Protein AF-A0A5C7LVN5-F1 (afdb_monomer_lite)

Radius of gyration: 28.35 Å; chains: 1; bounding box: 61×41×105 Å

Sequence (143 aa):
MSTKNPKQRNTLAQDEFIAEYFANGGRKKAAADKLGIGWTTVKTWFQKDEEFKAKVAEFQDMWAENLRAVAIQRATAKSDVLLMFLLKSLLPETYDDAMRIKKWELERGLGSNADNVPIRAILVRDASPWEAKPEQKEEDAEH

Structure (mmCIF, N/CA/C/O backbone):
data_AF-A0A5C7LVN5-F1
#
_entry.id   AF-A0A5C7LVN5-F1
#
loop_
_atom_site.group_PDB
_atom_site.id
_atom_site.type_symbol
_atom_site.label_atom_id
_atom_site.label_alt_id
_atom_site.label_comp_id
_atom_site.label_asym_id
_atom_site.label_entity_id
_atom_site.label_seq_id
_atom_site.pdbx_PDB_ins_code
_atom_site.Cartn_x
_atom_site.Cartn_y
_atom_site.Cartn_z
_atom_site.occupancy
_atom_site.B_iso_or_equiv
_atom_site.auth_seq_id
_atom_site.auth_comp_id
_atom_site.auth_asym_id
_atom_site.auth_atom_id
_atom_site.pdbx_PDB_model_num
ATOM 1 N N . MET A 1 1 ? -13.501 7.173 44.464 1.00 37.47 1 MET A N 1
ATOM 2 C CA . MET A 1 1 ? -14.003 6.966 43.087 1.00 37.47 1 MET A CA 1
ATOM 3 C C . MET A 1 1 ? -12.913 7.414 42.125 1.00 37.47 1 MET A C 1
ATOM 5 O O . MET A 1 1 ? -12.609 8.596 42.084 1.00 37.47 1 MET A O 1
ATOM 9 N N . SER A 1 2 ? -12.235 6.470 41.466 1.00 42.09 2 SER A N 1
ATOM 10 C CA . SER A 1 2 ? -11.084 6.747 40.593 1.00 42.09 2 SER A CA 1
ATOM 11 C C . SER A 1 2 ? -11.566 7.352 39.270 1.00 42.09 2 SER A C 1
ATOM 13 O O . SER A 1 2 ? -12.249 6.693 38.482 1.00 42.09 2 SER A O 1
ATOM 15 N N . THR A 1 3 ? -11.258 8.628 39.054 1.00 46.56 3 THR A N 1
ATOM 16 C CA . THR A 1 3 ? -11.526 9.358 37.816 1.00 46.56 3 THR A CA 1
ATOM 17 C C . THR A 1 3 ? -10.564 8.863 36.740 1.00 46.56 3 THR A C 1
ATOM 19 O O . THR A 1 3 ? -9.409 9.273 36.662 1.00 46.56 3 THR A O 1
ATOM 22 N N . LYS A 1 4 ? -11.031 7.931 35.903 1.00 43.69 4 LYS A N 1
ATOM 23 C CA . LYS A 1 4 ? -10.282 7.493 34.720 1.00 43.69 4 LYS A CA 1
ATOM 24 C C . LYS A 1 4 ? -10.039 8.709 33.819 1.00 43.69 4 LYS A C 1
ATOM 26 O O . LYS A 1 4 ? -10.989 9.297 33.308 1.00 43.69 4 LYS A O 1
ATOM 31 N N . ASN A 1 5 ? -8.770 9.069 33.645 1.00 43.09 5 ASN A N 1
ATOM 32 C CA . ASN A 1 5 ? -8.303 10.078 32.701 1.00 43.09 5 ASN A CA 1
ATOM 33 C C . ASN A 1 5 ? -8.892 9.781 31.300 1.00 43.09 5 ASN A C 1
ATOM 35 O O . ASN A 1 5 ? -8.689 8.673 30.792 1.00 43.09 5 ASN A O 1
ATOM 39 N N . PRO A 1 6 ? -9.628 10.707 30.653 1.00 47.81 6 PRO A N 1
ATOM 40 C CA . PRO A 1 6 ? -10.317 10.438 29.385 1.00 47.81 6 PRO A CA 1
ATOM 41 C C . PRO A 1 6 ? -9.376 10.131 28.204 1.00 47.81 6 PRO A C 1
ATOM 43 O O . PRO A 1 6 ? -9.853 9.725 27.149 1.00 47.81 6 PRO A O 1
ATOM 46 N N . LYS A 1 7 ? -8.053 10.270 28.376 1.00 52.06 7 LYS A N 1
ATOM 47 C CA . LYS A 1 7 ? -7.038 10.000 27.343 1.00 52.06 7 LYS A CA 1
ATOM 48 C C . LYS A 1 7 ? -6.627 8.530 27.171 1.00 52.06 7 LYS A C 1
ATOM 50 O O . LYS A 1 7 ? -6.043 8.207 26.151 1.00 52.06 7 LYS A O 1
ATOM 55 N N . GLN A 1 8 ? -6.917 7.631 28.115 1.00 49.53 8 GLN A N 1
ATOM 56 C CA . GLN A 1 8 ? -6.352 6.262 28.103 1.00 49.53 8 GLN A CA 1
ATOM 57 C C . GLN A 1 8 ? -7.292 5.160 27.591 1.00 49.53 8 GLN A C 1
ATOM 59 O O . GLN A 1 8 ? -6.915 3.995 27.565 1.00 49.53 8 GLN A O 1
ATOM 64 N N . ARG A 1 9 ? -8.534 5.481 27.208 1.00 49.62 9 ARG A N 1
ATOM 65 C CA . ARG A 1 9 ? -9.554 4.451 26.936 1.00 49.62 9 ARG A CA 1
ATOM 66 C C . ARG A 1 9 ? -9.531 3.832 25.530 1.00 49.62 9 ARG A C 1
ATOM 68 O O . ARG A 1 9 ? -10.281 2.887 25.334 1.00 49.62 9 ARG A O 1
ATOM 75 N N . ASN A 1 10 ? -8.722 4.323 24.585 1.00 58.53 10 ASN A N 1
ATOM 76 C CA . ASN A 1 10 ? -8.826 3.917 23.171 1.00 58.53 10 ASN A CA 1
ATOM 77 C C . ASN A 1 10 ? -7.606 3.216 22.560 1.00 58.53 10 ASN A C 1
ATOM 79 O O . ASN A 1 10 ? -7.730 2.755 21.434 1.00 58.53 10 ASN A O 1
ATOM 83 N N . THR A 1 11 ? -6.484 3.062 23.265 1.00 71.31 11 THR A N 1
ATOM 84 C CA . THR A 1 11 ? -5.278 2.445 22.679 1.00 71.31 11 THR A CA 1
ATOM 85 C C . THR A 1 11 ? -5.498 0.993 22.259 1.00 71.31 11 THR A C 1
ATOM 87 O O . THR A 1 11 ? -5.137 0.621 21.153 1.00 71.31 11 THR A O 1
ATOM 90 N N . LEU A 1 12 ? -6.178 0.188 23.080 1.00 83.06 12 LEU A N 1
ATOM 91 C CA . LEU A 1 12 ? -6.371 -1.238 22.788 1.00 83.06 12 LEU A CA 1
ATOM 92 C C . LEU A 1 12 ? -7.285 -1.466 21.567 1.00 83.06 12 LEU A C 1
ATOM 94 O O . LEU A 1 12 ? -6.945 -2.237 20.680 1.00 83.06 12 LEU A O 1
ATOM 98 N N . ALA A 1 13 ? -8.389 -0.717 21.464 1.00 86.56 13 ALA A N 1
ATOM 99 C CA . ALA A 1 13 ? -9.290 -0.778 20.308 1.00 86.56 13 ALA A CA 1
ATOM 100 C C . ALA A 1 13 ? -8.659 -0.196 19.027 1.00 86.56 13 ALA A C 1
ATOM 102 O O . ALA A 1 13 ? -8.955 -0.645 17.921 1.00 86.56 13 ALA A O 1
ATOM 103 N N . GLN A 1 14 ? -7.793 0.811 19.165 1.00 89.44 14 GLN A N 1
ATOM 104 C CA . GLN A 1 14 ? -7.013 1.372 18.063 1.00 89.44 14 GLN A CA 1
ATOM 105 C C . GLN A 1 14 ? -5.964 0.380 17.548 1.00 89.44 14 GLN A C 1
ATOM 107 O O . GLN A 1 14 ? -5.845 0.202 16.336 1.00 89.44 14 GLN A O 1
ATOM 112 N N . ASP A 1 15 ? -5.238 -0.283 18.447 1.00 89.56 15 ASP A N 1
ATOM 113 C CA . ASP A 1 15 ? -4.237 -1.288 18.090 1.00 89.56 15 ASP A CA 1
ATOM 114 C C . ASP A 1 15 ? -4.912 -2.525 17.451 1.00 89.56 15 ASP A C 1
ATOM 116 O O . ASP A 1 15 ? -4.458 -3.006 16.411 1.00 89.56 15 ASP A O 1
ATOM 120 N N . GLU A 1 16 ? -6.059 -2.978 17.979 1.00 91.62 16 GLU A N 1
ATOM 121 C CA . GLU A 1 16 ? -6.890 -4.023 17.351 1.00 91.62 16 GLU A CA 1
ATOM 122 C C . GLU A 1 16 ? -7.379 -3.610 15.956 1.00 91.62 16 GLU A C 1
ATOM 124 O O . GLU A 1 16 ? -7.318 -4.400 15.010 1.00 91.62 16 GLU A O 1
ATOM 129 N N . PHE A 1 17 ? -7.810 -2.355 15.795 1.00 93.44 17 PHE A N 1
ATOM 130 C CA . PHE A 1 17 ? -8.192 -1.817 14.491 1.00 93.44 17 PHE A CA 1
ATOM 131 C C . PHE A 1 17 ? -7.039 -1.848 13.493 1.00 93.44 17 PHE A C 1
ATOM 133 O O . PHE A 1 17 ? -7.250 -2.217 12.340 1.00 93.44 17 PHE A O 1
ATOM 140 N N . ILE A 1 18 ? -5.829 -1.486 13.912 1.00 91.06 18 ILE A N 1
ATOM 141 C CA . ILE A 1 18 ? -4.644 -1.512 13.052 1.00 91.06 18 ILE A CA 1
ATOM 142 C C . ILE A 1 18 ? -4.312 -2.947 12.623 1.00 91.06 18 ILE A C 1
ATOM 144 O O . ILE A 1 18 ? -4.077 -3.191 11.436 1.00 91.06 18 ILE A O 1
ATOM 148 N N . ALA A 1 19 ? -4.348 -3.904 13.553 1.00 90.75 19 ALA A N 1
ATOM 149 C CA . ALA A 1 19 ? -4.110 -5.313 13.247 1.00 90.75 19 ALA A CA 1
ATOM 150 C C . ALA A 1 19 ? -5.134 -5.854 12.234 1.00 90.75 19 ALA A C 1
ATOM 152 O O . ALA A 1 19 ? -4.780 -6.526 11.263 1.00 90.75 19 ALA A O 1
ATOM 153 N N . GLU A 1 20 ? -6.408 -5.502 12.402 1.00 93.25 20 GLU A N 1
ATOM 154 C CA . GLU A 1 20 ? -7.466 -5.939 11.495 1.00 93.25 20 GLU A CA 1
ATOM 155 C C . GLU A 1 20 ? -7.447 -5.197 10.147 1.00 93.25 20 GLU A C 1
ATOM 157 O O . GLU A 1 20 ? -7.781 -5.751 9.094 1.00 93.25 20 GLU A O 1
ATOM 162 N N . TYR A 1 21 ? -7.018 -3.938 10.153 1.00 91.19 21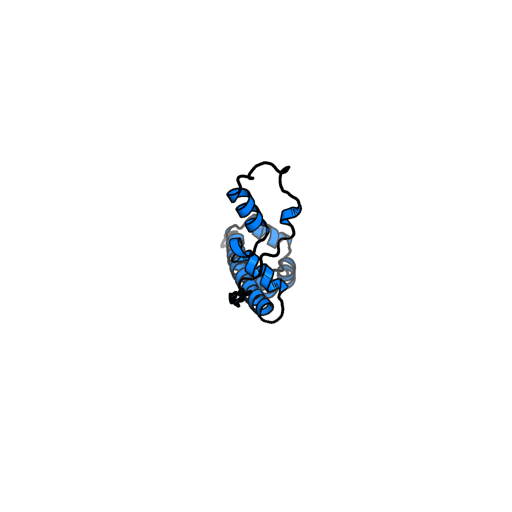 TYR A N 1
ATOM 163 C CA . TYR A 1 21 ? -6.771 -3.152 8.951 1.00 91.19 21 TYR A CA 1
ATOM 164 C C . TYR A 1 21 ? -5.701 -3.800 8.071 1.00 91.19 21 TYR A C 1
ATOM 166 O O . TYR A 1 21 ? -5.884 -3.888 6.851 1.00 91.19 21 TYR A O 1
ATOM 174 N N . PHE A 1 22 ? -4.644 -4.322 8.696 1.00 86.31 22 PHE A N 1
ATOM 175 C CA . PHE A 1 22 ? -3.628 -5.130 8.036 1.00 86.31 22 PHE A CA 1
ATOM 176 C C . PHE A 1 22 ? -4.236 -6.432 7.495 1.00 86.31 22 PHE A C 1
ATOM 178 O O . PHE A 1 22 ? -4.225 -6.670 6.289 1.00 86.31 22 PHE A O 1
ATOM 185 N N . ALA A 1 23 ? -4.867 -7.244 8.345 1.00 88.25 23 ALA A N 1
ATOM 186 C CA . ALA A 1 23 ? -5.421 -8.536 7.929 1.00 88.25 23 ALA A CA 1
ATOM 187 C C . ALA A 1 23 ? -6.358 -8.447 6.699 1.00 88.25 23 ALA A C 1
ATOM 189 O O . ALA A 1 23 ? -6.399 -9.365 5.881 1.00 88.25 23 ALA A O 1
ATOM 190 N N . ASN A 1 24 ? -7.059 -7.320 6.516 1.00 87.25 24 ASN A N 1
ATOM 191 C CA . ASN A 1 24 ? -8.008 -7.110 5.416 1.00 87.25 24 ASN A CA 1
ATOM 192 C C . ASN A 1 24 ? -7.460 -6.423 4.160 1.00 87.25 24 ASN A C 1
ATOM 194 O O . ASN A 1 24 ? -8.244 -6.046 3.275 1.00 87.25 24 ASN A O 1
ATOM 198 N N . GLY A 1 25 ? -6.150 -6.247 4.023 1.00 83.31 25 GLY A N 1
ATOM 199 C CA . GLY A 1 25 ? -5.615 -5.685 2.786 1.00 83.31 25 GLY A CA 1
ATOM 200 C C . GLY A 1 25 ? -5.581 -4.158 2.746 1.00 83.31 25 GLY A C 1
ATOM 201 O O . GLY A 1 25 ? -5.707 -3.589 1.664 1.00 83.31 25 GLY A O 1
ATOM 202 N N . GLY A 1 26 ? -5.549 -3.480 3.896 1.00 84.25 26 GLY A N 1
ATOM 203 C CA . GLY A 1 26 ? -5.630 -2.018 3.942 1.00 84.25 26 GLY A CA 1
ATOM 204 C C . GLY A 1 26 ? -7.043 -1.470 3.691 1.00 84.25 26 GLY A C 1
ATOM 205 O O . GLY A 1 26 ? -7.223 -0.341 3.229 1.00 84.25 26 GLY A O 1
ATOM 206 N N . ARG A 1 27 ? -8.089 -2.247 3.997 1.00 89.12 27 ARG A N 1
ATOM 207 C CA . ARG A 1 27 ? -9.492 -1.825 3.847 1.00 89.12 27 ARG A CA 1
ATOM 208 C C . ARG A 1 27 ? -10.058 -1.317 5.172 1.00 89.12 27 ARG A C 1
ATOM 210 O O . ARG A 1 27 ? -10.629 -2.078 5.947 1.00 89.12 27 ARG A O 1
ATOM 217 N N . LYS A 1 28 ? -9.954 -0.000 5.403 1.00 91.00 28 LYS A N 1
ATOM 218 C CA . LYS A 1 28 ? -10.352 0.663 6.667 1.00 91.00 28 LYS A CA 1
ATOM 219 C C . LYS A 1 28 ? -11.790 0.353 7.097 1.00 91.00 28 LYS A C 1
ATOM 221 O O . LYS A 1 28 ? -12.032 0.075 8.264 1.00 91.00 28 LYS A O 1
ATOM 226 N N . LYS A 1 29 ? -12.739 0.387 6.154 1.00 90.00 29 LYS A N 1
ATOM 227 C CA . LYS A 1 29 ? -14.159 0.129 6.439 1.00 90.00 29 LYS A CA 1
ATOM 228 C C . LYS A 1 29 ? -14.411 -1.329 6.834 1.00 90.00 29 LYS A C 1
ATOM 230 O O . LYS A 1 29 ? -15.078 -1.566 7.826 1.00 90.00 29 LYS A O 1
ATOM 235 N N . ALA A 1 30 ? -13.803 -2.280 6.124 1.00 90.94 30 ALA A N 1
ATOM 236 C CA . ALA A 1 30 ? -13.932 -3.703 6.441 1.00 90.94 30 ALA A CA 1
ATOM 237 C C . ALA A 1 30 ? -13.376 -4.035 7.837 1.00 90.94 30 ALA A C 1
ATOM 239 O O . ALA A 1 30 ? -13.999 -4.782 8.584 1.00 90.94 30 ALA A O 1
ATOM 240 N N . ALA A 1 31 ? -12.246 -3.428 8.212 1.00 92.44 31 ALA A N 1
ATOM 241 C CA . ALA A 1 31 ? -11.674 -3.591 9.546 1.00 92.44 31 ALA A CA 1
ATOM 242 C C . ALA A 1 31 ? -12.560 -2.992 10.650 1.00 92.44 31 ALA A C 1
ATOM 244 O O . ALA A 1 31 ? -12.753 -3.614 11.692 1.00 92.44 31 ALA A O 1
ATOM 245 N N . ALA A 1 32 ? -13.144 -1.814 10.402 1.00 92.81 32 ALA A N 1
ATOM 246 C CA . ALA A 1 32 ? -14.091 -1.188 11.322 1.00 92.81 32 ALA A CA 1
ATOM 247 C C . ALA A 1 32 ? -15.352 -2.051 11.511 1.00 92.81 32 ALA A C 1
ATOM 249 O O . ALA A 1 32 ? -15.757 -2.303 12.644 1.00 92.81 32 ALA A O 1
ATOM 250 N N . ASP A 1 33 ? -15.918 -2.552 10.407 1.00 92.88 33 ASP A N 1
ATOM 251 C CA . ASP A 1 33 ? -17.118 -3.391 10.407 1.00 92.88 33 ASP A CA 1
ATOM 252 C C . ASP A 1 33 ? -16.880 -4.705 11.174 1.00 92.88 33 ASP A C 1
ATOM 254 O O . ASP A 1 33 ? -17.723 -5.114 11.970 1.00 92.88 33 ASP A O 1
ATOM 258 N N . LYS A 1 34 ? -15.710 -5.339 11.006 1.00 92.50 34 LYS A N 1
ATOM 259 C CA . LYS A 1 34 ? -15.374 -6.595 11.699 1.00 92.50 34 LYS A CA 1
ATOM 260 C C . LYS A 1 34 ? -15.232 -6.428 13.215 1.00 92.50 34 LYS A C 1
ATOM 262 O O . LYS A 1 34 ? -15.600 -7.329 13.962 1.00 92.50 34 LYS A O 1
ATOM 267 N N . LEU A 1 35 ? -14.721 -5.284 13.665 1.00 91.38 35 LEU A N 1
ATOM 268 C CA . LEU A 1 35 ? -14.572 -4.967 15.089 1.00 91.38 35 LEU A CA 1
ATOM 269 C C . LEU A 1 35 ? -15.834 -4.340 15.700 1.00 91.38 35 LEU A C 1
ATOM 271 O O . LEU A 1 35 ? -15.853 -4.022 16.886 1.00 91.38 35 LEU A O 1
ATOM 275 N N . GLY A 1 36 ? -16.886 -4.121 14.903 1.00 91.56 36 GLY A N 1
ATOM 276 C CA . GLY A 1 36 ? -18.099 -3.437 15.354 1.00 91.56 36 GLY A CA 1
ATOM 277 C C . GLY A 1 36 ? -17.865 -1.969 15.728 1.00 91.56 36 GLY A C 1
ATOM 278 O O . GLY A 1 36 ? -18.640 -1.388 16.488 1.00 91.56 36 GLY A O 1
ATOM 279 N N . ILE A 1 37 ? -16.795 -1.352 15.216 1.00 91.62 37 ILE A N 1
ATOM 280 C CA . ILE A 1 37 ? -16.454 0.042 15.495 1.00 91.62 37 ILE A CA 1
ATOM 281 C C . ILE A 1 37 ? -17.134 0.921 14.448 1.00 91.62 37 ILE A C 1
ATOM 283 O O . ILE A 1 37 ? -16.906 0.791 13.247 1.00 91.62 37 ILE A O 1
ATOM 287 N N . GLY A 1 38 ? -17.939 1.884 14.900 1.00 91.00 38 GLY A N 1
ATOM 288 C CA . GLY A 1 38 ? -18.547 2.857 13.997 1.00 91.00 38 GLY A CA 1
ATOM 289 C C . GLY A 1 38 ? -17.491 3.660 13.225 1.00 91.00 38 GLY A C 1
ATOM 290 O O . GLY A 1 38 ? -16.544 4.189 13.808 1.00 91.00 38 GLY A O 1
ATOM 291 N N . TRP A 1 39 ? -17.681 3.823 11.912 1.00 91.06 39 TRP A N 1
ATOM 292 C CA . TRP A 1 39 ? -16.741 4.557 11.050 1.00 91.06 39 TRP A CA 1
ATOM 293 C C . TRP A 1 39 ? -16.456 5.989 11.531 1.00 91.06 39 TRP A C 1
ATOM 295 O O . TRP A 1 39 ? -15.333 6.481 11.423 1.00 91.06 39 TRP A O 1
ATOM 305 N N . THR A 1 40 ? -17.451 6.656 12.122 1.00 91.38 40 THR A N 1
ATOM 306 C CA . THR A 1 40 ? -17.303 7.991 12.721 1.00 91.38 40 THR A CA 1
ATOM 307 C C . THR A 1 40 ? -16.267 8.009 13.849 1.00 91.38 40 THR A C 1
ATOM 309 O O . THR A 1 40 ? -15.513 8.975 13.980 1.00 91.38 40 THR A O 1
ATOM 312 N N . THR A 1 41 ? -16.182 6.932 14.633 1.00 90.88 41 THR A N 1
ATOM 313 C CA . THR A 1 41 ? -15.192 6.765 15.704 1.00 90.88 41 THR A CA 1
ATOM 314 C C . THR A 1 41 ? -13.791 6.647 15.118 1.00 90.88 41 THR A C 1
ATOM 316 O O . THR A 1 41 ? -12.906 7.408 15.499 1.00 90.88 41 THR A O 1
ATOM 319 N N . VAL A 1 42 ? -13.613 5.789 14.109 1.00 90.38 42 VAL A N 1
ATOM 320 C CA . VAL A 1 42 ? -12.333 5.633 13.399 1.00 90.38 42 VAL A CA 1
ATOM 321 C C . VAL A 1 42 ? -11.892 6.953 12.764 1.00 90.38 42 VAL A C 1
ATOM 323 O O . VAL A 1 42 ? -10.744 7.368 12.909 1.00 90.38 42 VAL A O 1
ATOM 326 N N . LYS A 1 43 ? -12.811 7.672 12.108 1.00 91.62 43 LYS A N 1
ATOM 327 C CA . LYS A 1 43 ? -12.534 9.001 11.545 1.00 91.62 43 LYS A CA 1
ATOM 328 C C . LYS A 1 43 ? -12.086 9.991 12.622 1.00 91.62 43 LYS A C 1
ATOM 330 O O . LYS A 1 43 ? -11.171 10.773 12.385 1.00 91.62 43 LYS A O 1
ATOM 335 N N . THR A 1 44 ? -12.704 9.939 13.801 1.00 90.69 44 THR A N 1
ATOM 336 C CA . THR A 1 44 ? -12.318 10.773 14.945 1.00 90.69 44 THR A CA 1
ATOM 337 C C . THR A 1 44 ? -10.900 10.452 15.412 1.00 90.69 44 THR A C 1
ATOM 339 O O . THR A 1 44 ? -10.151 11.383 15.692 1.00 90.69 44 THR A O 1
ATOM 342 N N . TRP A 1 45 ? -10.505 9.174 15.444 1.00 90.38 45 TRP A N 1
ATOM 343 C CA . TRP A 1 45 ? -9.125 8.783 15.750 1.00 90.38 45 TRP A CA 1
ATOM 344 C C . TRP A 1 45 ? -8.144 9.374 14.738 1.00 90.38 45 TRP A C 1
ATOM 346 O O . TRP A 1 45 ? -7.237 10.091 15.133 1.00 90.38 45 TRP A O 1
ATOM 356 N N . PHE A 1 46 ? -8.395 9.219 13.435 1.00 89.44 46 PHE A N 1
ATOM 357 C CA . PHE A 1 46 ? -7.538 9.812 12.396 1.00 89.44 46 PHE A CA 1
ATOM 358 C C . PHE A 1 46 ? -7.424 11.345 12.454 1.00 89.44 46 PHE A C 1
ATOM 360 O O . PHE A 1 46 ? -6.452 11.895 11.946 1.00 89.44 46 PHE A O 1
ATOM 367 N N . GLN A 1 47 ? -8.426 12.038 13.003 1.00 89.88 47 GLN A N 1
ATOM 368 C CA . GLN A 1 47 ? -8.452 13.502 13.071 1.00 89.88 47 GLN A CA 1
ATOM 369 C C . GLN A 1 47 ? -7.866 14.075 14.360 1.00 89.88 47 GLN A C 1
ATOM 371 O O . GLN A 1 47 ? -7.359 15.191 14.341 1.00 89.88 47 GLN A O 1
ATOM 376 N N . LYS A 1 48 ? -8.027 13.377 15.487 1.00 88.31 48 LYS A N 1
ATOM 377 C CA . LYS A 1 48 ? -7.702 13.913 16.818 1.00 88.31 48 LYS A CA 1
ATOM 378 C C . LYS A 1 48 ? -6.483 13.261 17.454 1.00 88.31 48 LYS A C 1
ATOM 380 O O . LYS A 1 48 ? -5.963 13.806 18.422 1.00 88.31 48 LYS A O 1
ATOM 385 N N . ASP A 1 49 ? -6.078 12.101 16.956 1.00 88.44 49 ASP A N 1
ATOM 386 C CA . ASP A 1 49 ? -5.022 11.288 17.536 1.00 88.44 49 ASP A CA 1
ATOM 387 C C . ASP A 1 49 ? -3.862 11.162 16.542 1.00 88.44 49 ASP A C 1
ATOM 389 O O . ASP A 1 49 ? -3.872 10.340 15.622 1.00 88.44 49 ASP A O 1
ATOM 393 N N . GLU A 1 50 ? -2.868 12.036 16.710 1.00 88.75 50 GLU A N 1
ATOM 394 C CA . GLU A 1 50 ? -1.666 12.027 15.874 1.00 88.75 50 GLU A CA 1
ATOM 395 C C . GLU A 1 50 ? -0.797 10.786 16.131 1.00 88.75 50 GLU A C 1
ATOM 397 O O . GLU A 1 50 ? -0.126 10.332 15.209 1.00 88.75 50 GLU A O 1
ATOM 402 N N . GLU A 1 51 ? -0.844 10.183 17.326 1.00 87.12 51 GLU A N 1
ATOM 403 C CA . GLU A 1 51 ? -0.096 8.953 17.620 1.00 87.12 51 GLU A CA 1
ATOM 404 C C . GLU A 1 51 ? -0.698 7.768 16.859 1.00 87.12 51 GLU A C 1
ATOM 406 O O . GLU A 1 51 ? 0.011 7.023 16.184 1.00 87.12 51 GLU A O 1
ATOM 411 N N . PHE A 1 52 ? -2.026 7.638 16.882 1.00 87.88 52 PHE A N 1
ATOM 412 C CA . PHE A 1 52 ? -2.733 6.641 16.082 1.00 87.88 52 PHE A CA 1
ATOM 413 C C . PHE A 1 52 ? -2.444 6.799 14.585 1.00 87.88 52 PHE A C 1
ATOM 415 O O . PHE A 1 52 ? -2.205 5.821 13.876 1.00 87.88 52 PHE A O 1
ATOM 422 N N . LYS A 1 53 ? -2.438 8.038 14.091 1.00 90.19 53 LYS A N 1
ATOM 423 C CA . LYS A 1 53 ? -2.127 8.344 12.694 1.00 90.19 53 LYS A CA 1
ATOM 424 C C . LYS A 1 53 ? -0.680 7.997 12.336 1.00 90.19 53 LYS A C 1
ATOM 426 O O . LYS A 1 53 ? -0.467 7.437 11.263 1.00 90.19 53 LYS A O 1
ATOM 431 N N . ALA A 1 54 ? 0.276 8.286 13.219 1.00 89.31 54 ALA A N 1
ATOM 432 C CA . ALA A 1 54 ? 1.679 7.920 13.041 1.00 89.31 54 ALA A CA 1
ATOM 433 C C . ALA A 1 54 ? 1.853 6.398 12.981 1.00 89.31 54 ALA A C 1
ATOM 435 O O . ALA A 1 54 ? 2.416 5.898 12.012 1.00 89.31 54 ALA A O 1
ATOM 436 N N . LYS A 1 55 ? 1.256 5.655 13.925 1.00 88.25 55 LYS A N 1
ATOM 437 C CA . LYS A 1 55 ? 1.245 4.186 13.893 1.00 88.25 55 LYS A CA 1
ATOM 438 C C . LYS A 1 55 ? 0.688 3.670 12.569 1.00 88.25 55 LYS A C 1
ATOM 440 O O . LYS A 1 55 ? 1.330 2.875 11.894 1.00 88.25 55 LYS A O 1
ATOM 445 N N . VAL A 1 56 ? -0.491 4.142 12.150 1.00 89.88 56 VAL A N 1
ATOM 446 C CA . VAL A 1 56 ? -1.090 3.718 10.872 1.00 89.88 56 VAL A CA 1
ATOM 447 C C . VAL A 1 56 ? -0.158 4.003 9.690 1.00 89.88 56 VAL A C 1
ATOM 449 O O . VAL A 1 56 ? -0.093 3.170 8.789 1.00 89.88 56 VAL A O 1
ATOM 452 N N . ALA A 1 57 ? 0.547 5.137 9.680 1.00 90.06 57 ALA A N 1
ATOM 453 C CA . ALA A 1 57 ? 1.498 5.474 8.623 1.00 90.06 57 ALA A CA 1
ATOM 454 C C . ALA A 1 57 ? 2.693 4.506 8.593 1.00 90.06 57 ALA A C 1
ATOM 456 O O . ALA A 1 57 ? 2.966 3.933 7.542 1.00 90.06 57 ALA A O 1
ATOM 457 N N . GLU A 1 58 ? 3.319 4.226 9.740 1.00 88.50 58 GLU A N 1
ATOM 458 C CA . GLU A 1 58 ? 4.395 3.224 9.845 1.00 88.50 58 GLU A CA 1
ATOM 459 C C . GLU A 1 58 ? 3.940 1.855 9.314 1.00 88.50 58 GLU A C 1
ATOM 461 O O . GLU A 1 58 ? 4.634 1.196 8.537 1.00 88.50 58 GLU A O 1
ATOM 466 N N . PHE A 1 59 ? 2.717 1.444 9.661 1.00 85.00 59 PHE A N 1
ATOM 467 C CA . PHE A 1 59 ? 2.148 0.199 9.150 1.00 85.00 59 PHE A CA 1
ATOM 468 C C . PHE A 1 59 ? 1.843 0.243 7.648 1.00 85.00 59 PHE A C 1
ATOM 470 O O . PHE A 1 59 ? 1.943 -0.788 6.979 1.00 85.00 59 PHE A O 1
ATOM 477 N N . GLN A 1 60 ? 1.467 1.398 7.092 1.00 87.69 60 GLN A N 1
ATOM 478 C CA . GLN A 1 60 ? 1.276 1.559 5.648 1.00 87.69 60 GLN A CA 1
ATOM 479 C C . GLN A 1 60 ? 2.591 1.418 4.882 1.00 87.69 60 GLN A C 1
ATOM 481 O O . GLN A 1 60 ? 2.585 0.814 3.810 1.00 87.69 60 GLN A O 1
ATOM 486 N N . ASP A 1 61 ? 3.702 1.894 5.439 1.00 88.81 61 ASP A N 1
ATOM 487 C CA . ASP A 1 61 ? 5.023 1.742 4.828 1.00 88.81 61 ASP A CA 1
ATOM 488 C C . ASP A 1 61 ? 5.451 0.269 4.802 1.00 88.81 61 ASP A C 1
ATOM 490 O O . ASP A 1 61 ? 5.827 -0.259 3.753 1.00 88.81 61 ASP A O 1
ATOM 494 N N . MET A 1 62 ? 5.279 -0.451 5.917 1.00 86.62 62 MET A N 1
ATOM 495 C CA . MET A 1 62 ? 5.510 -1.902 5.960 1.00 86.62 62 MET A CA 1
ATOM 496 C C . MET A 1 62 ? 4.613 -2.660 4.973 1.00 86.62 62 MET A C 1
ATOM 498 O O . MET A 1 62 ? 5.041 -3.611 4.314 1.00 86.62 62 MET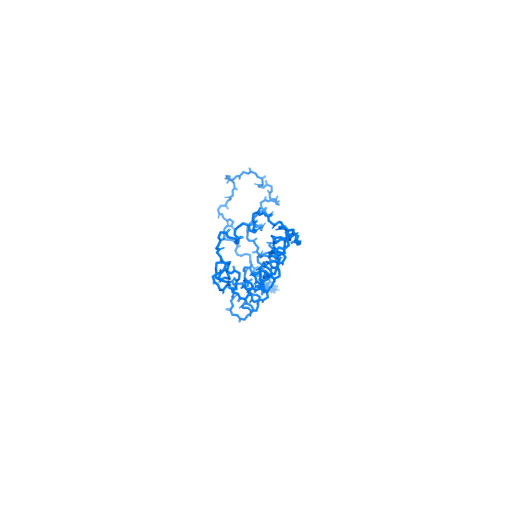 A O 1
ATOM 502 N N . TRP A 1 63 ? 3.350 -2.244 4.855 1.00 86.00 63 TRP A N 1
ATOM 503 C CA . TRP A 1 63 ? 2.413 -2.819 3.897 1.00 86.00 63 TRP A CA 1
ATOM 504 C C . TRP A 1 63 ? 2.864 -2.599 2.452 1.00 86.00 63 TRP A C 1
ATOM 506 O O . TRP A 1 63 ? 2.802 -3.519 1.634 1.00 86.00 63 TRP A O 1
ATOM 516 N N . ALA A 1 64 ? 3.305 -1.383 2.129 1.00 87.44 64 ALA A N 1
ATOM 517 C CA . ALA A 1 64 ? 3.791 -1.033 0.804 1.00 87.44 64 ALA A CA 1
ATOM 518 C C . ALA A 1 64 ? 4.999 -1.894 0.412 1.00 87.44 64 ALA A C 1
ATOM 520 O O . ALA A 1 64 ? 5.048 -2.384 -0.716 1.00 87.44 64 ALA A O 1
ATOM 521 N N . GLU A 1 65 ? 5.909 -2.166 1.349 1.00 88.50 65 GLU A N 1
ATOM 522 C CA . GLU A 1 65 ? 7.055 -3.043 1.100 1.00 88.50 65 GLU A CA 1
ATOM 523 C C . GLU A 1 65 ? 6.628 -4.501 0.850 1.00 88.50 65 GLU A C 1
ATOM 525 O O . GLU A 1 65 ? 7.098 -5.139 -0.094 1.00 88.50 65 GLU A O 1
ATOM 530 N N . ASN A 1 66 ? 5.643 -5.014 1.595 1.00 87.00 66 ASN A N 1
ATOM 531 C CA . ASN A 1 66 ? 5.070 -6.339 1.322 1.00 87.00 66 ASN A CA 1
ATOM 532 C C . ASN A 1 66 ? 4.421 -6.410 -0.069 1.00 87.00 66 ASN A C 1
ATOM 534 O O . ASN A 1 66 ? 4.615 -7.380 -0.808 1.00 87.00 66 ASN A O 1
ATOM 538 N N . LEU A 1 67 ? 3.667 -5.376 -0.457 1.00 87.19 67 LEU A N 1
ATOM 539 C CA . LEU A 1 67 ? 3.092 -5.288 -1.800 1.00 87.19 67 LEU A CA 1
ATOM 540 C C . LEU A 1 67 ? 4.175 -5.232 -2.874 1.00 87.19 67 LEU A C 1
ATOM 542 O O . LEU A 1 67 ? 4.011 -5.849 -3.927 1.00 87.19 67 LEU A O 1
ATOM 546 N N . ARG A 1 68 ? 5.282 -4.534 -2.613 1.00 88.31 68 ARG A N 1
ATOM 547 C CA . ARG A 1 68 ? 6.429 -4.473 -3.516 1.00 88.31 68 ARG A CA 1
ATOM 548 C C . ARG A 1 68 ? 7.044 -5.852 -3.720 1.00 88.31 68 ARG A C 1
ATOM 550 O O . ARG A 1 68 ? 7.252 -6.245 -4.866 1.00 88.31 68 ARG A O 1
ATOM 557 N N . ALA A 1 69 ? 7.260 -6.611 -2.648 1.00 89.69 69 ALA A N 1
ATOM 558 C CA . ALA A 1 69 ? 7.779 -7.974 -2.731 1.00 89.69 69 ALA A CA 1
ATOM 559 C C . ALA A 1 69 ? 6.870 -8.879 -3.584 1.00 89.69 69 ALA A C 1
ATOM 561 O O . ALA A 1 69 ? 7.343 -9.563 -4.494 1.00 89.69 69 ALA A O 1
ATOM 562 N N . VAL A 1 70 ? 5.552 -8.823 -3.362 1.00 89.00 70 VAL A N 1
ATOM 563 C CA . VAL A 1 70 ? 4.567 -9.567 -4.166 1.00 89.00 70 VAL A CA 1
ATOM 564 C C . VAL A 1 70 ? 4.563 -9.098 -5.624 1.00 89.00 70 VAL A C 1
ATOM 566 O O . VAL A 1 70 ? 4.483 -9.919 -6.539 1.00 89.00 70 VAL A O 1
ATOM 569 N N . ALA A 1 71 ? 4.657 -7.791 -5.871 1.00 87.38 71 ALA A N 1
ATOM 570 C CA . ALA A 1 71 ? 4.710 -7.240 -7.220 1.00 87.38 71 ALA A CA 1
ATOM 571 C C . ALA A 1 71 ? 5.953 -7.729 -7.975 1.00 87.38 71 ALA A C 1
ATOM 573 O O . ALA A 1 71 ? 5.818 -8.161 -9.118 1.00 87.38 71 ALA A O 1
ATOM 574 N N . ILE A 1 72 ? 7.124 -7.742 -7.326 1.00 89.00 72 ILE A N 1
ATOM 575 C CA . ILE A 1 72 ? 8.372 -8.273 -7.891 1.00 89.00 72 ILE A CA 1
ATOM 576 C C . ILE A 1 72 ? 8.208 -9.752 -8.241 1.00 89.00 72 ILE A C 1
ATOM 578 O O . ILE A 1 72 ? 8.478 -10.131 -9.376 1.00 89.00 72 ILE A O 1
ATOM 582 N N . GLN A 1 73 ? 7.701 -10.575 -7.317 1.00 91.56 73 GLN A N 1
ATOM 583 C CA . GLN A 1 73 ? 7.475 -12.003 -7.570 1.00 91.56 73 GLN A CA 1
ATOM 584 C C . GLN A 1 73 ? 6.545 -12.248 -8.766 1.00 91.56 73 GLN A C 1
ATOM 586 O O . GLN A 1 73 ? 6.790 -13.128 -9.587 1.00 91.56 73 GLN A O 1
ATOM 591 N N . ARG A 1 74 ? 5.463 -11.471 -8.889 1.00 91.12 74 ARG A N 1
ATOM 592 C CA . ARG A 1 74 ? 4.517 -11.612 -10.007 1.00 91.12 74 ARG A CA 1
ATOM 593 C C . ARG A 1 74 ? 5.104 -11.122 -11.327 1.00 91.12 74 ARG A C 1
ATOM 595 O O . ARG A 1 74 ? 4.847 -11.737 -12.362 1.00 91.12 74 ARG A O 1
ATOM 602 N N . ALA A 1 75 ? 5.862 -10.030 -11.283 1.00 90.94 75 ALA A N 1
ATOM 603 C CA . ALA A 1 75 ? 6.542 -9.466 -12.438 1.00 90.94 75 ALA A CA 1
ATOM 604 C C . ALA A 1 75 ? 7.554 -10.454 -13.021 1.00 90.94 75 ALA A C 1
ATOM 606 O O . ALA A 1 75 ? 7.458 -10.786 -14.198 1.00 90.94 75 ALA A O 1
ATOM 607 N N . THR A 1 76 ? 8.453 -10.988 -12.187 1.00 88.56 76 THR A N 1
ATOM 608 C CA . THR A 1 76 ? 9.483 -11.945 -12.619 1.00 88.56 76 THR A CA 1
ATOM 609 C C . THR A 1 76 ? 8.904 -13.281 -13.061 1.00 88.56 76 THR A C 1
ATOM 611 O O . THR A 1 76 ? 9.488 -13.943 -13.913 1.00 88.56 76 THR A O 1
ATOM 614 N N . ALA A 1 77 ? 7.757 -13.686 -12.510 1.00 90.62 77 ALA A N 1
ATOM 615 C CA . ALA A 1 77 ? 7.135 -14.942 -12.892 1.00 90.62 77 ALA A CA 1
ATOM 616 C C . ALA A 1 77 ? 6.525 -14.890 -14.298 1.00 90.62 77 ALA A C 1
ATOM 618 O O . ALA A 1 77 ? 6.778 -15.795 -15.091 1.00 90.62 77 ALA A O 1
ATOM 619 N N . LYS A 1 78 ? 5.632 -13.924 -14.575 1.00 89.88 78 LYS A N 1
ATOM 620 C CA . LYS A 1 78 ? 4.755 -13.983 -15.767 1.00 89.88 78 LYS A CA 1
ATOM 621 C C . LYS A 1 78 ? 4.235 -12.633 -16.279 1.00 89.88 78 LYS A C 1
ATOM 623 O O . LYS A 1 78 ? 3.301 -12.634 -17.076 1.00 89.88 78 LYS A O 1
ATOM 628 N N . SER A 1 79 ? 4.718 -11.492 -15.784 1.00 91.06 79 SER A N 1
ATOM 629 C CA . SER A 1 79 ? 4.106 -10.199 -16.127 1.00 91.06 79 SER A CA 1
ATOM 630 C C . SER A 1 79 ? 5.131 -9.156 -16.544 1.00 91.06 79 SER A C 1
ATOM 632 O O . SER A 1 79 ? 5.612 -8.372 -15.725 1.00 91.06 79 SER A O 1
ATOM 634 N N . ASP A 1 80 ? 5.373 -9.093 -17.853 1.00 85.44 80 ASP A N 1
ATOM 635 C CA . ASP A 1 80 ? 6.250 -8.102 -18.487 1.00 85.44 80 ASP A CA 1
ATOM 636 C C . ASP A 1 80 ? 5.770 -6.668 -18.236 1.00 85.44 80 ASP A C 1
ATOM 638 O O . ASP A 1 80 ? 6.569 -5.754 -18.046 1.00 85.44 80 ASP A O 1
ATOM 642 N N . VAL A 1 81 ? 4.451 -6.465 -18.158 1.00 90.06 81 VAL A N 1
ATOM 643 C CA . VAL A 1 81 ? 3.857 -5.156 -17.855 1.00 90.06 81 VAL A CA 1
ATOM 644 C C . VAL A 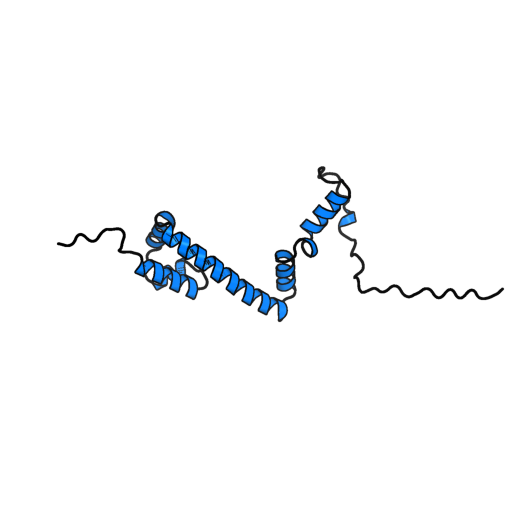1 81 ? 4.210 -4.714 -16.435 1.00 90.06 81 VAL A C 1
ATOM 646 O O . VAL A 1 81 ? 4.655 -3.584 -16.239 1.00 90.06 81 VAL A O 1
ATOM 649 N N . LEU A 1 82 ? 4.051 -5.594 -15.438 1.00 88.81 82 LEU A N 1
ATOM 650 C CA . LEU A 1 82 ? 4.439 -5.275 -14.059 1.00 88.81 82 LEU A CA 1
ATOM 651 C C . LEU A 1 82 ? 5.952 -5.077 -13.940 1.00 88.81 82 LEU A C 1
ATOM 653 O O . LEU A 1 82 ? 6.386 -4.174 -13.228 1.00 88.81 82 LEU A O 1
ATOM 657 N N . LEU A 1 83 ? 6.743 -5.875 -14.659 1.00 88.69 83 LEU A N 1
ATOM 658 C CA . LEU A 1 83 ? 8.194 -5.734 -14.700 1.00 88.69 83 LEU A CA 1
ATOM 659 C C . LEU A 1 83 ? 8.603 -4.366 -15.250 1.00 88.69 83 LEU A C 1
ATOM 661 O O . LEU A 1 83 ? 9.398 -3.671 -14.624 1.00 88.69 83 LEU A O 1
ATOM 665 N N . MET A 1 84 ? 8.003 -3.937 -16.361 1.00 87.81 84 MET A N 1
ATOM 666 C CA . MET A 1 84 ? 8.250 -2.622 -16.946 1.00 87.81 84 MET A CA 1
ATOM 667 C C . MET A 1 84 ? 7.895 -1.490 -15.970 1.00 87.81 84 MET A C 1
ATOM 669 O O . MET A 1 84 ? 8.685 -0.562 -15.806 1.00 87.81 84 MET A O 1
ATOM 673 N N . PHE A 1 85 ? 6.757 -1.569 -15.271 1.00 89.94 85 PHE A N 1
ATOM 674 C CA . PHE A 1 85 ? 6.396 -0.580 -14.245 1.00 89.94 85 PHE A CA 1
ATOM 675 C C . PHE A 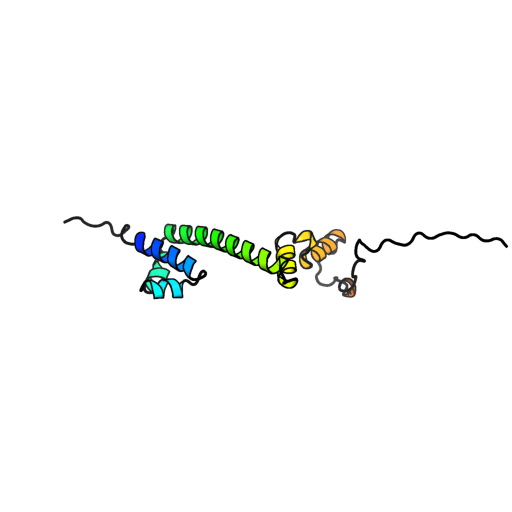1 85 ? 7.391 -0.549 -13.075 1.00 89.94 85 PHE A C 1
ATOM 677 O O . PHE A 1 85 ? 7.765 0.528 -12.603 1.00 89.94 85 PHE A O 1
ATOM 684 N N . LEU A 1 86 ? 7.863 -1.713 -12.621 1.00 89.44 86 LEU A N 1
ATOM 685 C CA . LEU A 1 86 ? 8.868 -1.790 -11.561 1.00 89.44 86 LEU A CA 1
ATOM 686 C C . LEU A 1 86 ? 10.202 -1.183 -12.008 1.00 89.44 86 LEU A C 1
ATOM 688 O O . LEU A 1 86 ? 10.780 -0.396 -11.267 1.00 89.44 86 LEU A O 1
ATOM 692 N N . LEU A 1 87 ? 10.655 -1.464 -13.230 1.00 87.62 87 LEU A N 1
ATOM 693 C CA . LEU A 1 87 ? 11.884 -0.884 -13.779 1.00 87.62 87 LEU A CA 1
ATOM 694 C C . LEU A 1 87 ? 11.791 0.639 -13.913 1.00 87.62 87 LEU A C 1
ATOM 696 O O . LEU A 1 87 ? 12.716 1.339 -13.508 1.00 87.62 87 LEU A O 1
ATOM 700 N N . LYS A 1 88 ? 10.653 1.157 -14.393 1.00 90.94 88 LYS A N 1
ATOM 701 C CA . LYS A 1 88 ? 10.392 2.604 -14.472 1.00 90.94 88 LYS A CA 1
ATOM 702 C C . LYS A 1 88 ? 10.426 3.286 -13.105 1.00 90.94 88 LYS A C 1
ATOM 704 O O . LYS A 1 88 ? 10.939 4.391 -12.995 1.00 90.94 88 LYS A O 1
ATOM 709 N N . SER A 1 89 ? 9.911 2.633 -12.063 1.00 89.00 89 SER A N 1
ATOM 710 C CA . SER A 1 89 ? 9.924 3.203 -10.706 1.00 89.00 89 SER A CA 1
ATOM 711 C C . SER A 1 89 ? 11.288 3.109 -10.011 1.00 89.00 89 SER A C 1
ATOM 713 O O . SER A 1 89 ? 11.626 3.995 -9.231 1.00 89.00 89 SER A O 1
ATOM 715 N N . LEU A 1 90 ? 12.074 2.061 -10.281 1.00 86.88 90 LEU A N 1
ATOM 716 C CA . LEU A 1 90 ? 13.389 1.839 -9.665 1.00 86.88 90 LEU A CA 1
ATOM 717 C C . LEU A 1 90 ? 14.522 2.608 -10.350 1.00 86.88 90 LEU A C 1
ATOM 719 O O . LEU A 1 90 ? 15.425 3.097 -9.679 1.00 86.88 90 LEU A O 1
ATOM 723 N N . LEU A 1 91 ? 14.494 2.679 -11.679 1.00 86.88 91 LEU A N 1
ATOM 724 C CA . LEU A 1 91 ? 15.550 3.261 -12.507 1.00 86.88 91 LEU A CA 1
ATOM 725 C C . LEU A 1 91 ? 14.925 4.190 -13.563 1.00 86.88 91 LEU A C 1
ATOM 727 O O . LEU A 1 91 ? 15.016 3.924 -14.768 1.00 86.88 91 LEU A O 1
ATOM 731 N N . PRO A 1 92 ? 14.275 5.289 -13.133 1.00 88.00 92 PRO A N 1
ATOM 732 C CA . PRO A 1 92 ? 13.552 6.175 -14.041 1.00 88.00 92 PRO A CA 1
ATOM 733 C C . PRO A 1 92 ? 14.469 6.803 -15.096 1.00 88.00 92 PRO A C 1
ATOM 735 O O . PRO A 1 92 ? 14.073 6.943 -16.244 1.00 88.00 92 PRO A O 1
ATOM 738 N N . GLU A 1 93 ? 15.727 7.102 -14.770 1.00 81.06 93 GLU A N 1
ATOM 739 C CA . GLU A 1 93 ? 16.675 7.675 -15.739 1.00 81.06 93 GLU A CA 1
ATOM 740 C C . GLU A 1 93 ? 16.914 6.784 -16.969 1.00 81.06 93 GLU A C 1
ATOM 742 O O . GLU A 1 93 ? 17.220 7.285 -18.051 1.00 81.06 93 GLU A O 1
ATOM 747 N N . THR A 1 94 ? 16.782 5.466 -16.806 1.00 79.00 94 THR A N 1
ATOM 748 C CA . THR A 1 94 ? 17.033 4.478 -17.861 1.00 79.00 94 THR A CA 1
ATOM 749 C C . THR A 1 94 ? 15.748 4.008 -18.530 1.00 79.00 94 THR A C 1
ATOM 751 O O . THR A 1 94 ? 15.732 3.820 -19.744 1.00 79.00 94 THR A O 1
ATOM 754 N N . TYR A 1 95 ? 14.680 3.801 -17.759 1.00 83.69 95 TYR A N 1
ATOM 755 C CA . TYR A 1 95 ? 13.469 3.147 -18.259 1.00 83.69 95 TYR A CA 1
ATOM 756 C C . TYR A 1 95 ? 12.264 4.079 -18.372 1.00 83.69 95 TYR A C 1
ATOM 758 O O . TYR A 1 95 ? 11.313 3.722 -19.065 1.00 83.69 95 TYR A O 1
ATOM 766 N N . ASP A 1 96 ? 12.264 5.244 -17.714 1.00 88.69 96 ASP A N 1
ATOM 767 C CA . ASP A 1 96 ? 11.176 6.211 -17.855 1.00 88.69 96 ASP A CA 1
ATOM 768 C C . ASP A 1 96 ? 11.384 7.083 -19.099 1.00 88.69 96 ASP A C 1
ATOM 770 O O . ASP A 1 96 ? 12.336 7.860 -19.221 1.00 88.69 96 ASP A O 1
ATOM 774 N N . ASP A 1 97 ? 10.453 6.948 -20.037 1.00 85.19 97 ASP A N 1
ATOM 775 C CA . ASP A 1 97 ? 10.473 7.638 -21.320 1.00 85.19 97 ASP A CA 1
ATOM 776 C C . ASP A 1 97 ? 10.409 9.159 -21.133 1.00 85.19 97 ASP A C 1
ATOM 778 O O . ASP A 1 97 ? 11.114 9.894 -21.822 1.00 85.19 97 ASP A O 1
ATOM 782 N N . ALA A 1 98 ? 9.637 9.641 -20.153 1.00 85.75 98 ALA A N 1
ATOM 783 C CA . ALA A 1 98 ? 9.507 11.072 -19.889 1.00 85.75 98 ALA A CA 1
ATOM 784 C C . ALA A 1 98 ? 10.833 11.689 -19.415 1.00 85.75 98 ALA A C 1
ATOM 786 O O . ALA A 1 98 ? 11.224 12.767 -19.870 1.00 85.75 98 ALA A O 1
ATO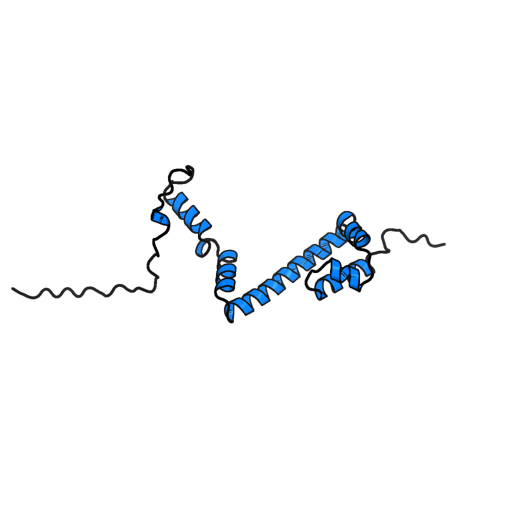M 787 N N . MET A 1 99 ? 11.559 10.988 -18.539 1.00 83.56 99 MET A N 1
ATOM 788 C CA . MET A 1 99 ? 12.867 11.429 -18.046 1.00 83.56 99 MET A CA 1
ATOM 789 C C . MET A 1 99 ? 13.925 11.416 -19.148 1.00 83.56 99 MET A C 1
ATOM 791 O O . MET A 1 99 ? 14.722 12.351 -19.246 1.00 83.56 99 MET A O 1
ATOM 795 N N . ARG A 1 100 ? 13.908 10.400 -20.016 1.00 81.12 100 ARG A N 1
ATOM 796 C CA . ARG A 1 100 ? 14.813 10.320 -21.170 1.00 81.12 100 ARG A CA 1
ATOM 797 C C . ARG A 1 100 ? 14.573 11.441 -22.174 1.00 81.12 100 ARG A C 1
ATOM 799 O O . ARG A 1 100 ? 15.538 12.057 -22.620 1.00 81.12 100 ARG A O 1
ATOM 806 N N . ILE A 1 101 ? 13.311 11.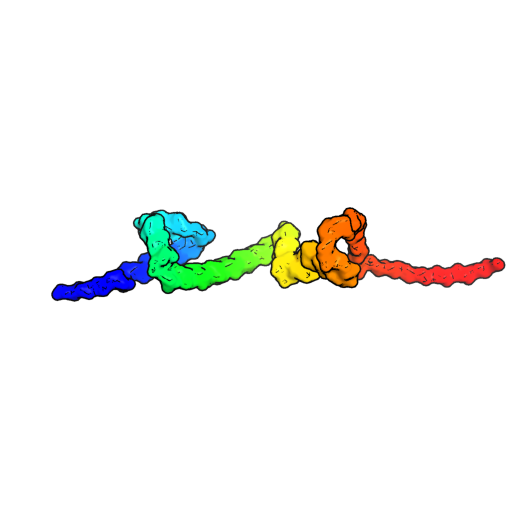738 -22.486 1.00 83.06 101 ILE A N 1
ATOM 807 C CA . ILE A 1 101 ? 12.940 12.855 -23.366 1.00 83.06 101 ILE A CA 1
ATOM 808 C C . ILE A 1 101 ? 13.434 14.171 -22.764 1.00 83.06 101 ILE A C 1
ATOM 810 O O . ILE A 1 101 ? 14.147 14.916 -23.428 1.00 83.06 101 ILE A O 1
ATOM 814 N N . LYS A 1 102 ? 13.159 14.413 -21.479 1.00 83.56 102 LYS A N 1
ATOM 815 C CA . LYS A 1 102 ? 13.600 15.631 -20.791 1.00 83.56 102 LYS A CA 1
ATOM 816 C C . LYS A 1 102 ? 15.124 15.786 -20.786 1.00 83.56 102 LYS A C 1
ATOM 818 O O . LYS A 1 102 ? 15.635 16.887 -20.980 1.00 83.56 102 LYS A O 1
ATOM 823 N N . LYS A 1 103 ? 15.863 14.692 -20.570 1.00 81.38 103 LYS A N 1
ATOM 824 C CA . LYS A 1 103 ? 17.332 14.687 -20.638 1.00 81.38 103 LYS A CA 1
ATOM 825 C C . LYS A 1 103 ? 17.823 15.042 -22.042 1.00 81.38 103 LYS A C 1
ATOM 827 O O . LYS A 1 103 ? 18.683 15.906 -22.181 1.00 81.38 103 LYS A O 1
ATOM 832 N N . TRP A 1 104 ? 17.234 14.438 -23.070 1.00 81.31 104 TRP A N 1
ATOM 833 C CA . TRP A 1 104 ? 17.552 14.728 -24.468 1.00 81.31 104 TRP A CA 1
ATOM 834 C C . TRP A 1 104 ? 17.254 16.187 -24.855 1.00 81.31 104 TRP A C 1
ATOM 836 O O . TRP A 1 104 ? 18.055 16.824 -25.540 1.00 81.31 104 TRP A O 1
ATOM 846 N N . GLU A 1 105 ? 16.134 16.745 -24.387 1.00 81.88 105 GLU A N 1
ATOM 847 C CA . GLU A 1 105 ? 15.775 18.155 -24.594 1.00 81.88 105 GLU A CA 1
ATOM 848 C C . GLU A 1 105 ? 16.786 19.097 -23.929 1.00 81.88 105 GLU A C 1
ATOM 850 O O . GLU A 1 105 ? 17.194 20.097 -24.525 1.00 81.88 105 GLU A O 1
ATOM 855 N N . LEU A 1 106 ? 17.223 18.763 -22.711 1.00 81.19 106 LEU A N 1
ATOM 856 C CA . LEU A 1 106 ? 18.213 19.536 -21.967 1.00 81.19 106 LEU A CA 1
ATOM 857 C C . LEU A 1 106 ? 19.585 19.521 -22.656 1.00 81.19 106 LEU A C 1
ATOM 859 O O . LEU A 1 106 ? 20.181 20.578 -22.845 1.00 81.19 106 LEU A O 1
ATOM 863 N N . GLU A 1 107 ? 20.065 18.347 -23.077 1.00 80.31 107 GLU A N 1
ATOM 864 C CA . GLU A 1 107 ? 21.359 18.177 -23.759 1.00 80.31 107 GLU A CA 1
ATOM 865 C C . GLU A 1 107 ? 21.434 18.934 -25.093 1.00 80.31 107 GLU A C 1
ATOM 867 O O . GLU A 1 107 ? 22.510 19.351 -25.518 1.00 80.31 107 GLU A O 1
ATOM 872 N N . ARG A 1 108 ? 20.289 19.151 -25.746 1.00 79.69 108 ARG A N 1
ATOM 873 C CA . ARG A 1 108 ? 20.187 19.889 -27.013 1.00 79.69 108 ARG A CA 1
ATOM 874 C C . ARG A 1 108 ? 19.834 21.367 -26.849 1.00 79.69 108 ARG A C 1
ATOM 876 O O . ARG A 1 108 ? 19.645 22.049 -27.853 1.00 79.69 108 ARG A O 1
ATOM 883 N N . GLY A 1 109 ? 19.728 21.864 -25.615 1.00 70.44 109 GLY A N 1
ATOM 884 C CA . GLY A 1 109 ? 19.373 23.260 -25.346 1.00 70.44 109 GLY A CA 1
ATOM 885 C C . GLY A 1 109 ? 17.943 23.633 -25.760 1.00 70.44 109 GLY A C 1
ATOM 886 O O . GLY A 1 109 ? 17.652 24.809 -25.951 1.00 70.44 109 GLY A O 1
ATOM 887 N N . LEU A 1 110 ? 17.045 22.649 -25.898 1.00 65.62 110 LEU A N 1
ATOM 888 C CA . LEU A 1 110 ? 15.623 22.838 -26.227 1.00 65.62 110 LEU A CA 1
ATOM 889 C C . LEU A 1 110 ? 14.766 23.171 -24.992 1.00 65.62 110 LEU A C 1
ATOM 891 O O . LEU A 1 110 ? 13.558 23.384 -25.104 1.00 65.62 110 LEU A O 1
ATOM 895 N N . GLY A 1 111 ? 15.379 23.231 -23.810 1.00 54.19 111 GLY A N 1
ATOM 896 C CA . GLY A 1 111 ? 14.705 23.521 -22.551 1.00 54.19 111 GLY A CA 1
ATOM 897 C C . GLY A 1 111 ? 14.240 24.974 -22.435 1.00 54.19 111 GLY A C 1
ATOM 898 O O . GLY A 1 111 ? 14.903 25.744 -21.757 1.00 54.19 111 GLY A O 1
ATOM 899 N N . SER A 1 112 ? 13.117 25.325 -23.077 1.00 53.56 112 SER A N 1
ATOM 900 C CA . SER A 1 112 ? 12.033 26.174 -22.525 1.00 53.56 112 SER A CA 1
ATOM 901 C C . SER A 1 112 ? 10.974 26.622 -23.554 1.00 53.56 112 SER A C 1
ATOM 903 O O . SER A 1 112 ? 10.255 27.574 -23.265 1.00 53.56 112 SER A O 1
ATOM 905 N N . ASN A 1 113 ? 10.841 26.015 -24.740 1.00 49.38 113 ASN A N 1
ATOM 906 C CA . ASN A 1 113 ? 9.756 26.372 -25.669 1.00 49.38 113 ASN A CA 1
ATOM 907 C C . ASN A 1 113 ? 8.989 25.122 -26.109 1.00 49.38 113 ASN A C 1
ATOM 909 O O . ASN A 1 113 ? 9.495 24.315 -26.886 1.00 49.38 113 ASN A O 1
ATOM 913 N N . ALA A 1 114 ? 7.749 24.993 -25.625 1.00 54.53 114 ALA A N 1
ATOM 914 C CA . ALA A 1 114 ? 6.815 23.913 -25.958 1.00 54.53 114 ALA A CA 1
ATOM 915 C C . ALA A 1 114 ? 6.504 23.798 -27.468 1.00 54.53 114 ALA A C 1
ATOM 917 O O . ALA A 1 114 ? 5.979 22.780 -27.910 1.00 54.53 114 ALA A O 1
ATOM 918 N N . ASP A 1 115 ? 6.879 24.805 -28.260 1.00 53.91 115 ASP A N 1
ATOM 919 C CA . ASP A 1 115 ? 6.578 24.899 -29.691 1.00 53.91 115 ASP A CA 1
ATOM 920 C C . ASP A 1 115 ? 7.642 24.262 -30.606 1.00 53.91 115 ASP A C 1
ATOM 922 O O . ASP A 1 115 ? 7.451 24.205 -31.818 1.00 53.91 115 ASP A O 1
ATOM 926 N N . ASN A 1 116 ? 8.758 23.766 -30.055 1.00 52.38 116 ASN A N 1
ATOM 927 C CA . ASN A 1 116 ? 9.914 23.315 -30.843 1.00 52.38 116 ASN A CA 1
ATOM 928 C C . ASN A 1 116 ? 10.273 21.830 -30.688 1.00 52.38 116 ASN A C 1
ATOM 930 O O . ASN A 1 116 ? 11.383 21.442 -31.049 1.00 52.38 116 ASN A O 1
ATOM 934 N N . VAL A 1 117 ? 9.371 20.973 -30.202 1.00 53.31 117 VAL A N 1
ATOM 935 C CA . VAL A 1 117 ? 9.619 19.521 -30.217 1.00 53.31 117 VAL A CA 1
ATOM 936 C C . VAL A 1 117 ? 9.307 18.978 -31.619 1.00 53.31 117 VAL A C 1
ATOM 938 O O . VAL A 1 117 ? 8.133 18.886 -31.991 1.00 53.31 117 VAL A O 1
ATOM 941 N N . PRO A 1 118 ? 10.303 18.598 -32.446 1.00 47.72 118 PRO A N 1
ATOM 942 C CA . PRO A 1 118 ? 10.009 17.982 -33.727 1.00 47.72 118 PRO A CA 1
ATOM 943 C C . PRO A 1 118 ? 9.362 16.612 -33.492 1.00 47.72 118 PRO A C 1
ATOM 945 O O . PRO A 1 118 ? 9.963 15.712 -32.907 1.00 47.72 118 PRO A O 1
ATOM 948 N N . ILE A 1 119 ? 8.162 16.435 -34.052 1.00 51.72 119 ILE A N 1
ATOM 949 C CA . ILE A 1 119 ? 7.343 15.203 -34.070 1.00 51.72 119 ILE A CA 1
ATOM 950 C C . ILE A 1 119 ? 8.148 13.945 -34.490 1.00 51.72 119 ILE A C 1
ATOM 952 O O . ILE A 1 119 ? 7.751 12.815 -34.217 1.00 51.72 119 ILE A O 1
ATOM 956 N N . ARG A 1 120 ? 9.329 14.109 -35.105 1.00 44.41 120 ARG A N 1
ATOM 957 C CA . ARG A 1 120 ? 10.223 13.015 -35.519 1.00 44.41 120 ARG A CA 1
ATOM 958 C C . ARG A 1 120 ? 10.933 12.269 -34.381 1.00 44.41 120 ARG A C 1
ATOM 960 O O . ARG A 1 120 ? 11.413 11.171 -34.636 1.00 44.41 120 ARG A O 1
ATOM 967 N N . ALA A 1 121 ? 10.982 12.792 -33.154 1.00 45.19 121 ALA A N 1
ATOM 968 C CA . ALA A 1 121 ? 11.594 12.074 -32.024 1.00 45.19 121 ALA A CA 1
ATOM 969 C C . ALA A 1 121 ? 10.762 10.867 -31.530 1.00 45.19 121 ALA A C 1
ATOM 971 O O . ALA A 1 121 ? 11.229 10.085 -30.710 1.00 45.19 121 ALA A O 1
ATOM 972 N N . ILE A 1 122 ? 9.543 10.685 -32.053 1.00 49.78 122 ILE A N 1
ATOM 973 C CA . ILE A 1 122 ? 8.603 9.635 -31.630 1.00 49.78 122 ILE A CA 1
ATOM 974 C C . ILE A 1 122 ? 8.987 8.243 -32.181 1.00 49.78 122 ILE A C 1
ATOM 976 O O . ILE A 1 122 ? 8.526 7.228 -31.665 1.00 49.78 122 ILE A O 1
ATOM 980 N N . LEU A 1 123 ? 9.852 8.150 -33.200 1.00 45.09 123 LEU A N 1
ATOM 981 C CA . LEU A 1 123 ? 10.206 6.878 -33.847 1.00 45.09 123 LEU A CA 1
ATOM 982 C C . LEU A 1 123 ? 11.689 6.810 -34.238 1.00 45.09 123 LEU A C 1
ATOM 984 O O . LEU A 1 123 ? 12.028 6.687 -35.411 1.00 45.09 123 LEU A O 1
ATOM 988 N N . VAL A 1 124 ? 12.586 6.832 -33.256 1.00 45.25 124 VAL A N 1
ATOM 989 C CA . VAL A 1 124 ? 13.889 6.177 -33.417 1.00 45.25 124 VAL A CA 1
ATOM 990 C C . VAL A 1 124 ? 13.944 5.087 -32.358 1.00 45.25 124 VAL A C 1
ATOM 992 O O . VAL A 1 124 ? 14.196 5.339 -31.185 1.00 45.25 124 VAL A O 1
ATOM 995 N N . ARG A 1 125 ? 13.602 3.861 -32.767 1.00 46.03 125 ARG A N 1
ATOM 996 C CA . ARG A 1 125 ? 14.027 2.667 -32.037 1.00 46.03 125 ARG A CA 1
ATOM 997 C C . ARG A 1 125 ? 15.543 2.662 -32.157 1.00 46.03 125 ARG A C 1
ATOM 999 O O . ARG A 1 125 ? 16.053 2.271 -33.203 1.00 46.03 125 ARG A O 1
ATOM 1006 N N . ASP A 1 126 ? 16.236 3.186 -31.154 1.00 47.56 126 ASP A N 1
ATOM 1007 C CA . ASP A 1 126 ? 17.680 3.016 -31.069 1.00 47.56 126 ASP A CA 1
ATOM 1008 C C . ASP A 1 126 ? 17.961 1.515 -31.186 1.00 47.56 126 ASP A C 1
ATOM 1010 O O . ASP A 1 126 ? 17.353 0.702 -30.481 1.00 47.56 126 ASP A O 1
ATOM 1014 N N . ALA A 1 127 ? 18.797 1.162 -32.163 1.00 48.59 127 ALA A N 1
ATOM 1015 C CA . ALA A 1 127 ? 19.225 -0.201 -32.409 1.00 48.59 127 ALA A CA 1
ATOM 1016 C C . ALA A 1 127 ? 19.693 -0.816 -31.090 1.00 48.59 127 ALA A C 1
ATOM 1018 O O . ALA A 1 127 ? 20.448 -0.211 -30.323 1.00 48.59 127 ALA A O 1
ATOM 1019 N N . SER A 1 128 ? 19.173 -2.004 -30.807 1.00 45.69 128 SER A N 1
ATOM 1020 C CA . SER A 1 128 ? 19.449 -2.692 -29.562 1.00 45.69 128 SER A CA 1
ATOM 1021 C C . SER A 1 128 ? 20.960 -2.938 -29.417 1.00 45.69 128 SER A C 1
ATOM 1023 O O . SER A 1 128 ? 21.594 -3.314 -30.405 1.00 45.69 128 SER A O 1
ATOM 1025 N N . PRO A 1 129 ? 21.558 -2.817 -28.215 1.00 51.72 129 PRO A N 1
ATOM 1026 C CA . PRO A 1 129 ? 23.004 -2.985 -28.007 1.00 51.72 129 PRO A CA 1
ATOM 1027 C C . PRO A 1 129 ? 23.582 -4.359 -28.397 1.00 51.72 129 PRO A C 1
ATOM 1029 O O . PRO A 1 129 ? 24.789 -4.558 -28.296 1.00 51.72 129 PRO A O 1
ATOM 1032 N N . TRP A 1 130 ? 22.743 -5.320 -28.799 1.00 51.22 130 TRP A N 1
ATOM 1033 C CA . TRP A 1 130 ? 23.147 -6.650 -29.261 1.00 51.22 130 TRP A CA 1
ATOM 1034 C C . TRP A 1 130 ? 23.297 -6.772 -30.785 1.00 51.22 130 TRP A C 1
ATOM 1036 O O . TRP A 1 130 ? 23.732 -7.820 -31.261 1.00 51.22 130 TRP A O 1
ATOM 1046 N N . GLU A 1 131 ? 22.993 -5.732 -31.565 1.00 48.03 131 GLU A N 1
ATOM 1047 C CA . GLU A 1 131 ? 23.267 -5.722 -33.006 1.00 48.03 131 GLU A CA 1
ATOM 1048 C C . GLU A 1 131 ? 24.754 -5.420 -33.257 1.00 48.03 131 GLU A C 1
ATOM 1050 O O . GLU A 1 131 ? 25.164 -4.298 -33.553 1.00 48.03 131 GLU A O 1
ATOM 1055 N N . ALA A 1 132 ? 25.592 -6.447 -33.100 1.00 48.94 132 ALA A N 1
ATOM 1056 C CA . ALA A 1 132 ? 26.972 -6.417 -33.562 1.00 48.94 132 ALA A CA 1
ATOM 1057 C C . ALA A 1 132 ? 26.995 -6.203 -35.086 1.00 48.94 132 ALA A C 1
ATOM 1059 O O . ALA A 1 132 ? 26.442 -7.000 -35.846 1.00 48.94 132 ALA A O 1
ATOM 1060 N N . LYS A 1 133 ? 27.630 -5.116 -35.539 1.00 48.41 133 LYS A N 1
ATOM 1061 C CA . LYS A 1 133 ? 27.867 -4.865 -36.967 1.00 48.41 133 LYS A CA 1
ATOM 1062 C C . LYS A 1 133 ? 28.798 -5.959 -37.510 1.00 48.41 133 LYS A C 1
ATOM 1064 O O . LYS A 1 133 ? 29.853 -6.162 -36.909 1.00 48.41 133 LYS A O 1
ATOM 1069 N N . PRO A 1 134 ? 28.460 -6.649 -38.612 1.00 42.66 134 PRO A N 1
ATOM 1070 C CA . PRO A 1 134 ? 29.401 -7.565 -39.240 1.00 42.66 134 PRO A CA 1
ATOM 1071 C C . PRO A 1 134 ? 30.592 -6.768 -39.789 1.00 42.66 134 PRO A C 1
ATOM 1073 O O . PRO A 1 134 ? 30.408 -5.754 -40.465 1.00 42.66 134 PRO A O 1
ATOM 1076 N N . GLU A 1 135 ? 31.804 -7.214 -39.454 1.00 47.03 135 GLU A N 1
ATOM 1077 C CA . GLU A 1 135 ? 33.066 -6.702 -39.995 1.00 47.03 135 GLU A CA 1
ATOM 1078 C C . GLU A 1 135 ? 33.023 -6.709 -41.530 1.00 47.03 135 GLU A C 1
ATOM 1080 O O . GLU A 1 135 ? 32.736 -7.733 -42.156 1.00 47.03 135 GLU A O 1
ATOM 1085 N N . GLN A 1 136 ? 33.303 -5.559 -42.143 1.00 43.94 136 GLN A N 1
ATOM 1086 C CA . GLN A 1 136 ? 33.515 -5.464 -43.582 1.00 43.94 136 GLN A CA 1
ATOM 1087 C C . GLN A 1 136 ? 34.860 -6.122 -43.911 1.00 43.94 136 GLN A C 1
ATOM 1089 O O . GLN A 1 136 ? 35.910 -5.625 -43.512 1.00 43.94 136 GLN A O 1
ATOM 1094 N N . LYS A 1 137 ? 34.830 -7.253 -44.624 1.00 46.75 137 LYS A N 1
ATOM 1095 C CA . LYS A 1 137 ? 35.997 -7.760 -45.352 1.00 46.75 137 LYS A CA 1
ATOM 1096 C C . LYS A 1 137 ? 36.152 -6.923 -46.621 1.00 46.75 137 LYS A C 1
ATOM 1098 O O . LYS A 1 137 ? 35.321 -7.035 -47.518 1.00 46.75 137 LYS A O 1
ATOM 1103 N N . GLU A 1 138 ? 37.184 -6.090 -46.681 1.00 44.50 138 GLU A N 1
ATOM 1104 C CA . GLU A 1 138 ? 37.671 -5.517 -47.939 1.00 44.50 138 GLU A CA 1
ATOM 1105 C C . GLU A 1 138 ? 38.370 -6.638 -48.727 1.00 44.50 138 GLU A C 1
ATOM 1107 O O . GLU A 1 138 ? 39.489 -7.045 -48.416 1.00 44.50 138 GLU A O 1
ATOM 1112 N N . GLU A 1 139 ? 37.657 -7.208 -49.700 1.00 48.28 139 GLU A N 1
ATOM 1113 C CA . GLU A 1 139 ? 38.245 -7.942 -50.822 1.00 48.28 139 GLU A CA 1
ATOM 1114 C C . GLU A 1 139 ? 38.564 -6.925 -51.923 1.00 48.28 139 GLU A C 1
ATOM 1116 O O . GLU A 1 139 ? 37.728 -6.650 -52.782 1.00 48.28 139 GLU A O 1
ATOM 1121 N N . ASP A 1 140 ? 39.774 -6.366 -51.908 1.00 44.84 140 ASP A N 1
ATOM 1122 C CA . ASP A 1 140 ? 40.326 -5.711 -53.093 1.00 44.84 140 ASP A CA 1
ATOM 1123 C C . ASP A 1 140 ? 40.890 -6.798 -54.015 1.00 44.84 140 ASP A C 1
ATOM 1125 O O . ASP A 1 140 ? 42.029 -7.252 -53.880 1.00 44.84 140 ASP A O 1
ATOM 1129 N N . ALA A 1 141 ? 40.033 -7.262 -54.925 1.00 45.44 141 ALA A N 1
ATOM 1130 C CA . ALA A 1 141 ? 40.408 -8.079 -56.066 1.00 45.44 141 ALA A CA 1
ATOM 1131 C C . ALA A 1 141 ? 40.940 -7.192 -57.203 1.00 45.44 141 ALA A C 1
ATOM 1133 O O . ALA A 1 141 ? 40.363 -6.161 -57.545 1.00 45.44 141 ALA A O 1
ATOM 1134 N N . GLU A 1 142 ? 42.046 -7.649 -57.780 1.00 45.59 142 GLU A N 1
ATOM 1135 C CA . GLU A 1 142 ? 42.696 -7.168 -58.996 1.00 45.59 142 GLU A CA 1
ATOM 1136 C C . GLU A 1 142 ? 41.707 -6.931 -60.154 1.00 45.59 142 GLU A C 1
ATOM 1138 O O . GLU A 1 142 ? 40.882 -7.799 -60.444 1.00 45.59 142 GLU A O 1
ATOM 1143 N N . HIS A 1 143 ? 41.845 -5.796 -60.856 1.00 40.88 143 HIS A N 1
ATOM 1144 C CA . HIS A 1 143 ? 42.079 -5.740 -62.312 1.00 40.88 143 HIS A CA 1
ATOM 1145 C C . HIS A 1 143 ? 42.269 -4.312 -62.838 1.00 40.88 143 HIS A C 1
ATOM 1147 O O . HIS A 1 143 ? 41.422 -3.438 -62.553 1.00 40.88 143 HIS A O 1
#

Secondary structure (DSSP, 8-state):
-----TTSSSHHHHHHHHHHHHHTTS-HHHHHHHTT--HHHHHHHHHH-HHHHHHHHHHHHHHHHHHHHHHHHHHHHH-HHHHHHHHHHH-HHHH-HHHHHHHHHHHTT-TT-TT---GGGGG--PPPTT-PPPP--------

Foldseek 3Di:
DDDPDPPPDCPVVLVQLLVQCLVVLNDNVVSCVVSVHDPVVVVCCCVPPVPSVVVSVVSVVVSVVVVVVVLVVVCVPDNVPSVLVVCCVPPVCPRPPVNVVVVVCVVVVVPDDPVPDPPVVPDDPPPDPPPDDPDDDPPPDDD

pLDDT: mean 75.63, std 18.77, range [37.47, 93.44]